Protein AF-A0A845R593-F1 (afdb_monomer_lite)

Secondary structure (DSSP, 8-state):
----HHHHHHHHHHHHHHIIIIIHHHHHHHHHHHHHHHHHHHHHHHHHHHHHHSTTS-HHHHHHHHHHHHHHTT--TTSHHHHHHHHHHHHHHHHHHHHT-

Radius of gyration: 23.64 Å; chains: 1; bounding box: 43×28×76 Å

Sequence (101 aa):
MTDLTPVINAFIALVAALITAFVIPWIKRNTSAKDREELLKWVEIAVMAAQQLHYQLDGEERKKYVLDFLAQKGYDVESEEIENAIEAAVLKLHQEMEEKK

pLDDT: mean 94.66, std 5.44, range [64.94, 98.44]

Structure (mmCIF, N/CA/C/O backbone):
data_AF-A0A845R593-F1
#
_entry.id   AF-A0A845R593-F1
#
loop_
_atom_site.group_PDB
_atom_site.id
_atom_site.type_symbol
_atom_site.label_atom_id
_atom_site.label_alt_id
_atom_site.label_comp_id
_atom_site.label_asym_id
_atom_site.label_entity_id
_atom_site.label_seq_id
_atom_site.pdbx_PDB_ins_code
_atom_site.Cartn_x
_atom_site.Cartn_y
_atom_site.Cartn_z
_atom_site.occupancy
_atom_site.B_iso_or_equiv
_atom_site.auth_seq_id
_atom_site.auth_comp_id
_atom_site.auth_asym_id
_atom_site.auth_atom_id
_atom_site.pdbx_PDB_model_num
ATOM 1 N N . MET A 1 1 ? 23.079 1.807 -56.103 1.00 64.94 1 MET A N 1
ATOM 2 C CA . MET A 1 1 ? 21.860 1.670 -55.281 1.00 64.94 1 MET A CA 1
ATOM 3 C C . MET A 1 1 ? 22.267 1.954 -53.851 1.00 64.94 1 MET A C 1
ATOM 5 O O . MET A 1 1 ? 23.232 1.351 -53.404 1.00 64.94 1 MET A O 1
ATOM 9 N N . THR A 1 2 ? 21.642 2.923 -53.188 1.00 79.62 2 THR A N 1
ATOM 10 C CA . THR A 1 2 ? 21.976 3.255 -51.796 1.00 79.62 2 THR A CA 1
ATOM 11 C C . THR A 1 2 ? 21.356 2.208 -50.883 1.00 79.62 2 THR A C 1
ATOM 13 O O . THR A 1 2 ? 20.146 1.999 -50.939 1.00 79.62 2 THR A O 1
ATOM 16 N N . ASP A 1 3 ? 22.173 1.539 -50.074 1.00 84.06 3 ASP A N 1
ATOM 17 C CA . ASP A 1 3 ? 21.679 0.596 -49.074 1.00 84.06 3 ASP A CA 1
ATOM 18 C C . ASP A 1 3 ? 21.121 1.372 -47.872 1.00 84.06 3 ASP A C 1
ATOM 20 O O . ASP A 1 3 ? 21.856 2.048 -47.151 1.00 84.06 3 ASP A O 1
ATOM 24 N N . LEU A 1 4 ? 19.800 1.317 -47.694 1.00 91.75 4 LEU A N 1
ATOM 25 C CA . LEU A 1 4 ? 19.081 2.025 -46.633 1.00 91.75 4 LEU A CA 1
ATOM 26 C C . LEU A 1 4 ? 18.957 1.192 -45.347 1.00 91.75 4 LEU A C 1
ATOM 28 O O . LEU A 1 4 ? 18.510 1.704 -44.319 1.00 91.75 4 LEU A O 1
ATOM 32 N N . THR A 1 5 ? 19.374 -0.077 -45.382 1.00 92.81 5 THR A N 1
ATOM 33 C CA . THR A 1 5 ? 19.288 -1.013 -44.252 1.00 92.81 5 THR A CA 1
ATOM 34 C C . THR A 1 5 ? 19.900 -0.445 -42.964 1.00 92.81 5 THR A C 1
ATOM 36 O O . THR A 1 5 ? 19.248 -0.530 -41.921 1.00 92.81 5 THR A O 1
ATOM 39 N N . PRO A 1 6 ? 21.078 0.221 -42.985 1.00 94.25 6 PRO A N 1
ATOM 40 C CA . PRO A 1 6 ? 21.658 0.802 -41.771 1.00 94.25 6 PRO A CA 1
ATOM 41 C C . PRO A 1 6 ? 20.794 1.907 -41.149 1.00 94.25 6 PRO A C 1
ATOM 43 O O . PRO A 1 6 ? 20.685 1.992 -39.928 1.00 94.25 6 PRO A O 1
ATOM 46 N N . VAL A 1 7 ? 20.146 2.734 -41.977 1.00 94.69 7 VAL A N 1
ATOM 47 C CA . VAL A 1 7 ? 19.292 3.842 -41.518 1.00 94.69 7 VAL A CA 1
ATOM 48 C C . VAL A 1 7 ? 18.007 3.304 -40.894 1.00 94.69 7 VAL A C 1
ATOM 50 O O . VAL A 1 7 ? 17.599 3.762 -39.829 1.00 94.69 7 VAL A O 1
ATOM 53 N N . ILE A 1 8 ? 17.399 2.294 -41.520 1.00 95.69 8 ILE A N 1
ATOM 54 C CA . ILE A 1 8 ? 16.202 1.630 -40.989 1.00 95.69 8 ILE A CA 1
ATOM 55 C C . ILE A 1 8 ? 16.519 0.960 -39.647 1.00 95.69 8 ILE A C 1
ATOM 57 O O . ILE A 1 8 ? 15.770 1.130 -38.686 1.00 95.69 8 ILE A O 1
ATOM 61 N N . ASN A 1 9 ? 17.659 0.273 -39.539 1.00 96.69 9 ASN A N 1
ATOM 62 C CA . ASN A 1 9 ? 18.083 -0.355 -38.287 1.00 96.69 9 ASN A CA 1
ATOM 63 C C . ASN A 1 9 ? 18.334 0.675 -37.181 1.00 96.69 9 ASN A C 1
ATOM 65 O O . ASN A 1 9 ? 17.895 0.472 -36.050 1.00 96.69 9 ASN A O 1
ATOM 69 N N . ALA A 1 10 ? 18.991 1.795 -37.500 1.00 96.44 10 ALA A N 1
ATOM 70 C CA . ALA A 1 10 ? 19.207 2.879 -36.545 1.00 96.44 10 ALA A CA 1
ATOM 71 C C . ALA A 1 10 ? 17.880 3.492 -36.067 1.00 96.44 10 ALA A C 1
ATOM 73 O O . ALA A 1 10 ? 17.719 3.759 -34.877 1.00 96.44 10 ALA A O 1
ATOM 74 N N . PHE A 1 11 ? 16.907 3.660 -36.967 1.00 97.38 11 PHE A N 1
ATOM 75 C CA . PHE A 1 11 ? 15.574 4.138 -36.610 1.00 97.38 11 PHE A CA 1
ATOM 76 C C . PHE A 1 11 ? 14.834 3.159 -35.687 1.00 97.38 11 PHE A C 1
ATOM 78 O O . PHE A 1 11 ? 14.308 3.572 -34.655 1.00 97.38 11 PHE A O 1
ATOM 85 N N . ILE A 1 12 ? 14.839 1.860 -36.003 1.00 97.81 12 ILE A N 1
ATOM 86 C CA . ILE A 1 12 ? 14.222 0.828 -35.153 1.00 97.81 12 ILE A CA 1
ATOM 87 C C . ILE A 1 12 ? 14.888 0.801 -33.772 1.00 97.81 12 ILE A C 1
ATOM 89 O O . ILE A 1 12 ? 14.192 0.784 -32.755 1.00 97.81 12 ILE A O 1
ATOM 93 N N . ALA A 1 13 ? 16.222 0.846 -33.723 1.00 97.94 13 ALA A N 1
ATOM 94 C CA . ALA A 1 13 ? 16.973 0.879 -32.472 1.00 97.94 13 ALA A CA 1
ATOM 95 C C . ALA A 1 13 ? 16.627 2.118 -31.634 1.00 97.94 13 ALA A C 1
ATOM 97 O O . ALA A 1 13 ? 16.433 2.006 -30.424 1.00 97.94 13 ALA A O 1
ATOM 98 N N . LEU A 1 14 ? 16.477 3.283 -32.273 1.00 97.75 14 LEU A N 1
ATOM 99 C CA . LEU A 1 14 ? 16.057 4.510 -31.602 1.00 97.75 14 LEU A CA 1
ATOM 100 C C . LEU A 1 14 ? 14.646 4.373 -31.015 1.00 97.75 14 LEU A C 1
ATOM 102 O O . LEU A 1 14 ? 14.443 4.699 -29.849 1.00 97.75 14 LEU A O 1
ATOM 106 N N . VAL A 1 15 ? 13.681 3.846 -31.774 1.00 97.94 15 VAL A N 1
ATOM 107 C CA . VAL A 1 15 ? 12.312 3.628 -31.274 1.00 97.94 15 VAL A CA 1
ATOM 108 C C . VAL A 1 15 ? 12.304 2.652 -30.093 1.00 97.94 15 VAL A C 1
ATOM 110 O O . VAL A 1 15 ? 11.680 2.938 -29.070 1.00 97.94 15 VAL A O 1
ATOM 113 N N . ALA A 1 16 ? 13.033 1.537 -30.184 1.00 97.94 16 ALA A N 1
ATOM 114 C CA . ALA A 1 16 ? 13.151 0.574 -29.089 1.00 97.94 16 ALA A CA 1
ATOM 115 C C . ALA A 1 16 ? 13.782 1.201 -27.832 1.00 97.94 16 ALA A C 1
ATOM 117 O O . ALA A 1 16 ? 13.304 0.971 -26.716 1.00 97.94 16 ALA A O 1
ATOM 118 N N . ALA A 1 17 ? 14.806 2.042 -28.008 1.00 98.00 17 ALA A N 1
ATOM 119 C CA . ALA A 1 17 ? 15.433 2.778 -26.916 1.00 98.00 17 ALA A CA 1
ATOM 120 C C . ALA A 1 17 ? 14.453 3.766 -26.262 1.00 98.00 17 ALA A C 1
ATOM 122 O O . ALA A 1 17 ? 14.371 3.812 -25.037 1.00 98.00 17 ALA A O 1
ATOM 123 N N . LEU A 1 18 ? 13.653 4.495 -27.050 1.00 97.94 18 LEU A N 1
ATOM 124 C CA . LEU A 1 18 ? 12.638 5.419 -26.528 1.00 97.94 18 LEU A CA 1
ATOM 125 C C . LEU A 1 18 ? 11.526 4.685 -25.758 1.00 97.94 18 LEU A C 1
ATOM 127 O O . LEU A 1 18 ? 11.159 5.105 -24.661 1.00 97.94 18 L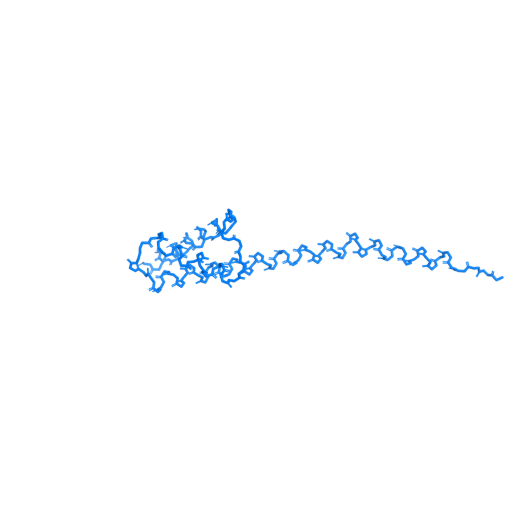EU A O 1
ATOM 131 N N . ILE A 1 19 ? 11.011 3.566 -26.278 1.00 98.00 19 ILE A N 1
ATOM 132 C CA . ILE A 1 19 ? 10.004 2.752 -25.571 1.00 98.00 19 ILE A CA 1
ATOM 133 C C . ILE A 1 19 ? 10.564 2.257 -24.232 1.00 98.00 19 ILE A C 1
ATOM 135 O O . ILE A 1 19 ? 9.903 2.370 -23.198 1.00 98.00 19 ILE A O 1
ATOM 139 N N . THR A 1 20 ? 11.799 1.758 -24.240 1.00 97.81 20 THR A N 1
ATOM 140 C CA . THR A 1 20 ? 12.455 1.228 -23.039 1.00 97.81 20 THR A CA 1
ATOM 141 C C . THR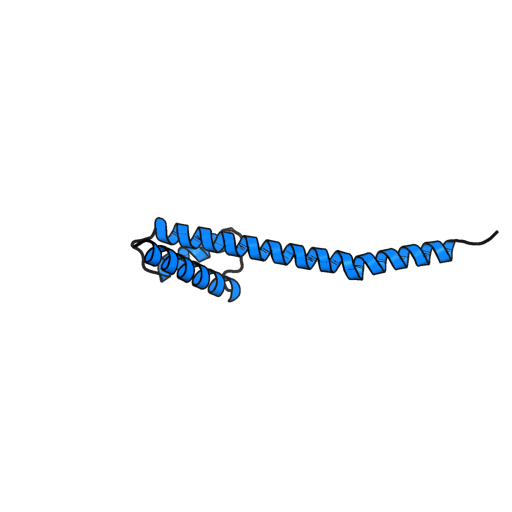 A 1 20 ? 12.733 2.320 -22.008 1.00 97.81 20 THR A C 1
ATOM 143 O O . THR A 1 20 ? 12.486 2.112 -20.822 1.00 97.81 20 THR A O 1
ATOM 146 N N . ALA A 1 21 ? 13.206 3.490 -22.443 1.00 97.06 21 ALA A N 1
ATOM 147 C CA . ALA A 1 21 ? 13.571 4.588 -21.552 1.00 97.06 21 ALA A CA 1
ATOM 148 C C . ALA A 1 21 ? 12.360 5.348 -20.989 1.00 97.06 21 ALA A C 1
ATOM 150 O O . ALA A 1 21 ? 12.428 5.844 -19.867 1.00 97.06 21 ALA A O 1
ATOM 151 N N . PHE A 1 22 ? 11.256 5.444 -21.741 1.00 97.06 22 PHE A N 1
ATOM 152 C CA . PHE A 1 22 ? 10.128 6.307 -21.372 1.00 97.06 22 PHE A CA 1
ATOM 153 C C . PHE A 1 22 ? 8.823 5.545 -21.134 1.00 97.06 22 PHE A C 1
ATOM 155 O O . PHE A 1 22 ? 8.188 5.728 -20.095 1.00 97.06 22 PHE A O 1
ATOM 162 N N . VAL A 1 23 ? 8.416 4.673 -22.061 1.00 96.38 23 VAL A N 1
ATOM 163 C CA . VAL A 1 23 ? 7.090 4.031 -22.016 1.00 96.38 23 VAL A CA 1
ATOM 164 C C . VAL A 1 23 ? 7.025 2.968 -20.921 1.00 96.38 23 VAL A C 1
ATOM 166 O O . VAL A 1 23 ? 6.092 2.982 -20.119 1.00 96.38 23 VAL A O 1
ATOM 169 N N . ILE A 1 24 ? 8.021 2.080 -20.832 1.00 95.94 24 ILE A N 1
ATOM 170 C CA . ILE A 1 24 ? 8.032 1.012 -19.817 1.00 95.94 24 ILE A CA 1
ATOM 171 C C . ILE A 1 24 ? 8.025 1.587 -18.385 1.00 95.94 24 ILE A C 1
ATOM 173 O O . ILE A 1 24 ? 7.168 1.173 -17.598 1.00 95.94 24 ILE A O 1
ATOM 177 N N . PRO A 1 25 ? 8.898 2.550 -18.013 1.00 95.38 25 PRO A N 1
ATOM 178 C CA . PRO A 1 25 ? 8.856 3.154 -16.681 1.00 95.38 25 PRO A CA 1
ATOM 179 C C . PRO A 1 25 ? 7.542 3.884 -16.398 1.00 95.38 25 PRO A C 1
ATOM 181 O O . PRO A 1 25 ? 7.026 3.798 -15.283 1.00 95.38 25 PRO A O 1
ATOM 184 N N . TRP A 1 26 ? 6.973 4.568 -17.399 1.00 94.81 26 TRP A N 1
ATOM 185 C CA . TRP A 1 26 ? 5.693 5.260 -17.250 1.00 94.81 26 TRP A CA 1
ATOM 186 C C . TRP A 1 26 ? 4.547 4.290 -16.939 1.00 94.81 26 TRP A C 1
ATOM 188 O O . TRP A 1 26 ? 3.801 4.537 -15.990 1.00 94.81 26 TRP A O 1
ATOM 198 N N . ILE A 1 27 ? 4.450 3.167 -17.664 1.00 93.44 27 ILE A N 1
ATOM 199 C CA . ILE A 1 27 ? 3.440 2.129 -17.400 1.00 93.44 27 ILE A CA 1
ATOM 200 C C . ILE A 1 27 ? 3.625 1.559 -15.995 1.00 93.44 27 ILE A C 1
ATOM 202 O O . ILE A 1 27 ? 2.660 1.532 -15.239 1.00 93.44 27 ILE A O 1
ATOM 206 N N . LYS A 1 28 ? 4.851 1.172 -15.611 1.00 91.44 28 LYS A N 1
ATOM 207 C CA . LYS A 1 28 ? 5.121 0.620 -14.272 1.00 91.44 28 LYS A CA 1
ATOM 208 C C . LYS A 1 28 ? 4.694 1.579 -13.165 1.00 91.44 28 LYS A C 1
ATOM 210 O O . LYS A 1 28 ? 3.951 1.181 -12.278 1.00 91.44 28 LYS A O 1
ATOM 215 N N . ARG A 1 29 ? 5.098 2.853 -13.248 1.00 89.69 29 ARG A N 1
ATOM 216 C CA . ARG A 1 29 ? 4.715 3.875 -12.262 1.00 89.69 29 ARG A CA 1
ATOM 217 C C . ARG A 1 29 ? 3.199 4.055 -12.191 1.00 89.69 29 ARG A C 1
ATOM 219 O O . ARG A 1 29 ? 2.655 4.201 -11.103 1.00 89.69 29 ARG A O 1
ATOM 226 N N . ASN A 1 30 ? 2.528 4.066 -13.341 1.00 89.00 30 ASN A N 1
ATOM 227 C CA . ASN A 1 30 ? 1.080 4.221 -13.407 1.00 89.00 30 ASN A CA 1
ATOM 228 C C . ASN A 1 30 ? 0.338 3.004 -12.836 1.00 89.00 30 ASN A C 1
ATOM 230 O O . ASN A 1 30 ? -0.658 3.184 -12.147 1.00 89.00 30 ASN A O 1
ATOM 234 N N . THR A 1 31 ? 0.822 1.787 -13.091 1.00 85.56 31 THR A N 1
ATOM 235 C CA . THR A 1 31 ? 0.272 0.564 -12.497 1.00 85.56 31 THR A CA 1
ATOM 236 C C . THR A 1 31 ? 0.460 0.578 -10.982 1.00 85.56 31 THR A C 1
ATOM 238 O O . THR A 1 31 ? -0.534 0.551 -10.273 1.00 85.56 31 THR A O 1
ATOM 241 N N . SER A 1 32 ? 1.677 0.812 -10.476 1.00 89.88 32 SER A N 1
ATOM 242 C CA . SER A 1 32 ? 1.925 0.875 -9.026 1.00 89.88 32 SER A CA 1
ATOM 243 C C . SER A 1 32 ? 1.102 1.953 -8.310 1.00 89.88 32 SER A C 1
ATOM 245 O O . SER A 1 32 ? 0.669 1.752 -7.178 1.00 89.88 32 SER A O 1
ATOM 247 N N . ALA A 1 33 ? 0.860 3.103 -8.951 1.00 90.38 33 ALA A N 1
ATOM 248 C CA . ALA A 1 33 ? 0.002 4.143 -8.386 1.00 90.38 33 ALA A CA 1
ATOM 249 C C . ALA A 1 33 ? -1.461 3.686 -8.259 1.00 90.38 33 ALA A C 1
ATOM 251 O O . ALA A 1 33 ? -2.093 3.944 -7.236 1.00 90.38 33 ALA A O 1
ATOM 252 N N . LYS A 1 34 ? -1.983 2.988 -9.275 1.00 92.62 34 LYS A N 1
ATOM 253 C CA . LYS A 1 34 ? -3.339 2.426 -9.252 1.00 92.62 34 LYS A CA 1
ATOM 254 C C . LYS A 1 34 ? -3.470 1.296 -8.238 1.00 92.62 34 LYS A C 1
ATOM 256 O O . LYS A 1 34 ? -4.449 1.285 -7.503 1.00 92.62 34 LYS A O 1
ATOM 261 N N . ASP A 1 35 ? -2.475 0.418 -8.153 1.00 91.44 35 ASP A N 1
ATOM 262 C CA . ASP A 1 35 ? -2.459 -0.688 -7.189 1.00 91.44 35 ASP A CA 1
ATOM 263 C C . ASP A 1 35 ? -2.509 -0.150 -5.751 1.00 91.44 35 ASP A C 1
ATOM 265 O O . ASP A 1 35 ? -3.269 -0.644 -4.919 1.00 91.44 35 ASP A O 1
ATOM 269 N N . ARG A 1 36 ? -1.762 0.929 -5.470 1.00 92.88 36 ARG A N 1
ATOM 270 C CA . ARG A 1 36 ? -1.798 1.615 -4.172 1.00 92.88 36 ARG A CA 1
ATOM 271 C C . ARG A 1 36 ? -3.148 2.275 -3.895 1.00 92.88 36 ARG A C 1
ATOM 273 O O . ARG A 1 36 ? -3.637 2.201 -2.773 1.00 92.88 36 ARG A O 1
ATOM 280 N N . GLU A 1 37 ? -3.746 2.938 -4.882 1.00 95.62 37 GLU A N 1
ATOM 281 C CA . GLU A 1 37 ? -5.077 3.539 -4.727 1.00 95.62 37 GLU A CA 1
ATOM 282 C C . GLU A 1 37 ? -6.141 2.471 -4.440 1.00 95.62 37 GLU A C 1
ATOM 284 O O . GLU A 1 37 ? -6.986 2.651 -3.564 1.00 95.62 37 GLU A O 1
ATOM 289 N N . GLU A 1 38 ? -6.090 1.349 -5.157 1.00 96.25 38 GLU A N 1
ATOM 290 C CA . GLU A 1 38 ? -6.984 0.217 -4.944 1.00 96.25 38 GLU A CA 1
ATOM 291 C C . GLU A 1 38 ? -6.786 -0.406 -3.558 1.00 96.25 38 GLU A C 1
ATOM 293 O O . GLU A 1 38 ? -7.771 -0.637 -2.855 1.00 96.25 38 GLU A O 1
ATOM 298 N N . LEU A 1 39 ? -5.535 -0.596 -3.129 1.00 96.12 39 LEU A N 1
ATOM 299 C CA . LEU A 1 39 ? -5.226 -1.080 -1.788 1.00 96.12 39 LEU A CA 1
ATOM 300 C C . LEU A 1 39 ? -5.862 -0.193 -0.713 1.00 96.12 39 LEU A C 1
ATOM 302 O O . LEU A 1 39 ? -6.596 -0.688 0.139 1.00 96.12 39 LEU A O 1
ATOM 306 N N . LEU A 1 40 ? -5.619 1.120 -0.767 1.00 97.69 40 LEU A N 1
ATOM 307 C CA . LEU A 1 40 ? -6.150 2.056 0.227 1.00 97.69 40 LEU A CA 1
ATOM 308 C C . LEU A 1 40 ? -7.685 2.036 0.264 1.00 97.69 40 LEU A C 1
ATOM 310 O O . LEU A 1 40 ? -8.268 2.070 1.347 1.00 97.69 40 LEU A O 1
ATOM 314 N N . LYS A 1 41 ? -8.346 1.905 -0.895 1.00 98.06 41 LYS A N 1
ATOM 315 C CA . LYS A 1 41 ? -9.808 1.751 -0.964 1.00 98.06 41 LYS A CA 1
ATOM 316 C C . LYS A 1 41 ? -10.282 0.468 -0.293 1.00 98.06 41 LYS A C 1
ATOM 318 O O . LYS A 1 41 ? -11.250 0.506 0.462 1.00 98.06 41 LYS A O 1
ATOM 323 N N . TRP A 1 42 ? -9.634 -0.665 -0.558 1.00 98.38 42 TRP A N 1
ATOM 324 C CA . TRP A 1 42 ? -10.015 -1.930 0.070 1.00 98.38 42 TRP A CA 1
ATOM 325 C C . TRP A 1 42 ? -9.785 -1.918 1.577 1.00 98.38 42 TRP A C 1
ATOM 327 O O . TRP A 1 42 ? -10.637 -2.420 2.304 1.00 98.38 42 TRP A O 1
ATOM 337 N N . VAL A 1 43 ? -8.694 -1.307 2.041 1.00 98.44 43 VAL A N 1
ATOM 338 C CA . VAL A 1 43 ? -8.422 -1.108 3.469 1.00 98.44 43 VAL A CA 1
ATOM 339 C C . VAL A 1 43 ? -9.524 -0.270 4.115 1.00 98.44 43 VAL A C 1
ATOM 341 O O . VAL A 1 43 ? -10.088 -0.684 5.123 1.00 98.44 43 VAL A O 1
ATOM 344 N N . GLU A 1 44 ? -9.892 0.864 3.517 1.00 98.31 44 GLU A N 1
ATOM 345 C CA . GLU A 1 44 ? -10.957 1.727 4.034 1.00 98.31 44 GLU A CA 1
ATOM 346 C C . GLU A 1 44 ? -12.301 0.984 4.104 1.00 98.31 44 GLU A C 1
ATOM 348 O O . GLU A 1 44 ? -12.959 0.979 5.145 1.00 98.31 44 GLU A O 1
ATOM 353 N N . ILE A 1 45 ? -12.676 0.281 3.029 1.00 98.06 45 ILE A N 1
ATOM 354 C CA . ILE A 1 45 ? -13.883 -0.558 2.987 1.00 98.06 45 ILE A CA 1
ATOM 355 C C . ILE A 1 45 ? -13.848 -1.614 4.094 1.00 98.06 45 ILE A C 1
ATOM 357 O O . ILE A 1 45 ? -14.844 -1.797 4.793 1.00 98.06 45 ILE A O 1
ATOM 361 N N . ALA A 1 46 ? -12.720 -2.304 4.261 1.00 98.00 46 ALA A N 1
ATOM 362 C CA . ALA A 1 46 ? -12.568 -3.363 5.247 1.00 98.00 46 ALA A CA 1
ATOM 363 C C . ALA A 1 46 ? -12.669 -2.825 6.677 1.00 98.00 46 ALA A C 1
ATOM 365 O O . ALA A 1 46 ? -13.392 -3.403 7.484 1.00 98.00 46 ALA A O 1
ATOM 366 N N . VAL A 1 47 ? -12.010 -1.704 6.982 1.00 98.31 47 VAL A N 1
ATOM 367 C CA . VAL A 1 47 ? -12.058 -1.053 8.299 1.00 98.31 47 VAL A CA 1
ATOM 368 C C . VAL A 1 47 ? -13.475 -0.587 8.630 1.00 98.31 47 VAL A C 1
ATOM 370 O O . VAL A 1 47 ? -13.977 -0.876 9.717 1.00 98.31 47 VAL A O 1
ATOM 373 N N . MET A 1 48 ? -14.166 0.064 7.689 1.00 97.75 48 MET 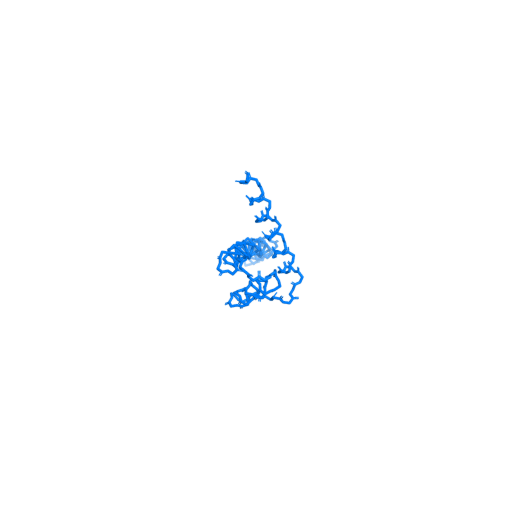A N 1
ATOM 374 C CA . MET A 1 48 ? -15.562 0.468 7.886 1.00 97.75 48 MET A CA 1
ATOM 375 C C . MET A 1 48 ? -16.486 -0.741 8.068 1.00 97.75 48 MET A C 1
ATOM 377 O O . MET A 1 48 ? -17.349 -0.734 8.946 1.00 97.75 48 MET A O 1
ATOM 381 N N . ALA A 1 49 ? -16.302 -1.795 7.269 1.00 97.50 49 ALA A N 1
ATOM 382 C CA . ALA A 1 49 ? -17.083 -3.021 7.385 1.00 97.50 49 ALA A CA 1
ATOM 383 C C . ALA A 1 49 ? -16.839 -3.718 8.729 1.00 97.50 49 ALA A C 1
ATOM 385 O O . ALA A 1 49 ? -17.799 -4.127 9.379 1.00 97.50 49 ALA A O 1
ATOM 386 N N . ALA A 1 50 ? -15.584 -3.798 9.179 1.00 97.44 50 ALA A N 1
ATOM 387 C CA . ALA A 1 50 ? -15.223 -4.346 10.480 1.00 97.44 50 ALA A CA 1
ATOM 388 C C . ALA A 1 50 ? -15.867 -3.539 11.611 1.00 97.44 50 ALA A C 1
ATOM 390 O O . ALA A 1 50 ? -16.486 -4.115 12.502 1.00 97.44 50 ALA A O 1
ATOM 391 N N . GLN A 1 51 ? -15.793 -2.205 11.557 1.00 96.06 51 GLN A N 1
ATOM 392 C CA . GLN A 1 51 ? -16.436 -1.350 12.553 1.00 96.06 51 GLN A CA 1
ATOM 393 C C . GLN A 1 51 ? -17.956 -1.544 12.578 1.00 96.06 51 GLN A C 1
ATOM 395 O O . GLN A 1 51 ? -18.533 -1.604 13.658 1.00 96.06 51 GLN A O 1
ATOM 400 N N . GLN A 1 52 ? -18.608 -1.662 11.419 1.00 96.25 52 GLN A N 1
ATOM 401 C CA . GLN A 1 52 ? -20.063 -1.802 11.336 1.00 96.25 52 GLN A CA 1
ATOM 402 C C . GLN A 1 52 ? -20.556 -3.187 11.778 1.00 96.25 52 GLN A C 1
ATOM 404 O O . GLN A 1 52 ? -21.518 -3.290 12.537 1.00 96.25 52 GLN A O 1
ATOM 409 N N . LEU A 1 53 ? -19.927 -4.260 11.292 1.00 96.38 53 LEU A N 1
ATOM 410 C CA . LEU A 1 53 ? -20.358 -5.639 11.549 1.00 96.38 53 LEU A CA 1
ATOM 411 C C . LEU A 1 53 ? -19.921 -6.141 12.928 1.00 96.38 53 LEU A C 1
ATOM 413 O O . LEU A 1 53 ? -20.598 -6.973 13.529 1.00 96.38 53 LEU A O 1
ATOM 417 N N . HIS A 1 54 ? -18.805 -5.619 13.436 1.00 93.81 54 HIS A N 1
ATOM 418 C CA . HIS A 1 54 ? -18.146 -6.085 14.652 1.00 93.81 54 HIS A CA 1
ATOM 419 C C . HIS A 1 54 ? -17.919 -4.937 15.649 1.00 93.81 54 HIS A C 1
ATOM 421 O O . HIS A 1 54 ? -16.909 -4.883 16.351 1.00 93.81 54 HIS A O 1
ATOM 427 N N . TYR A 1 55 ? -18.875 -4.006 15.743 1.00 92.19 55 TYR A N 1
ATOM 428 C CA . TYR A 1 55 ? -18.780 -2.834 16.627 1.00 92.19 55 TYR A CA 1
ATOM 429 C C . TYR A 1 55 ? -18.602 -3.192 18.115 1.00 92.19 55 TYR A C 1
ATOM 431 O O . TYR A 1 55 ? -18.058 -2.397 18.877 1.00 92.19 55 TYR A O 1
ATOM 439 N N . GLN A 1 56 ? -19.071 -4.375 18.527 1.00 93.12 56 GLN A N 1
ATOM 440 C CA . GLN A 1 56 ? -18.973 -4.879 19.902 1.00 93.12 56 GLN A CA 1
ATOM 441 C C . GLN A 1 56 ? -17.623 -5.525 20.221 1.00 93.12 56 GLN A C 1
ATOM 443 O O . GLN A 1 56 ? -17.301 -5.667 21.398 1.00 93.12 56 GLN A O 1
ATOM 448 N N . LEU A 1 57 ? -16.871 -5.943 19.197 1.00 93.44 57 LEU A N 1
ATOM 449 C CA . LEU A 1 57 ? -15.556 -6.550 19.377 1.00 93.44 57 LEU A CA 1
ATOM 450 C C . LEU A 1 57 ? -14.525 -5.477 19.733 1.00 93.44 57 LEU A C 1
ATOM 452 O O . LEU A 1 57 ? -14.745 -4.277 19.515 1.00 93.44 57 LEU A O 1
ATOM 456 N N . ASP A 1 58 ? -13.392 -5.897 20.280 1.00 93.88 58 ASP A N 1
ATOM 457 C CA . ASP A 1 58 ? -12.277 -4.984 20.488 1.00 93.88 58 ASP A CA 1
ATOM 458 C C . ASP A 1 58 ? -11.583 -4.622 19.159 1.00 93.88 58 ASP A C 1
ATOM 460 O O . ASP A 1 58 ? -11.935 -5.087 18.069 1.00 93.88 58 ASP A O 1
ATOM 464 N N . GLY A 1 59 ? -10.630 -3.691 19.234 1.00 91.50 59 GLY A N 1
ATOM 465 C CA . GLY A 1 59 ? -9.901 -3.235 18.052 1.00 91.50 59 GLY A CA 1
ATOM 466 C C . GLY A 1 59 ? -9.041 -4.327 17.414 1.00 91.50 59 GLY A C 1
ATOM 467 O O . GLY A 1 59 ? -8.898 -4.338 16.194 1.00 91.50 59 GLY A O 1
ATOM 468 N N . GLU A 1 60 ? -8.507 -5.253 18.211 1.00 94.69 60 GLU A N 1
ATOM 469 C CA . GLU A 1 60 ? -7.592 -6.296 17.747 1.00 94.69 60 GLU A CA 1
ATOM 470 C C . GLU A 1 60 ? -8.343 -7.370 16.949 1.00 94.69 60 GLU A C 1
ATOM 472 O O . GLU A 1 60 ? -7.945 -7.725 15.837 1.00 94.69 60 GLU A O 1
ATOM 477 N N . GLU A 1 61 ? -9.500 -7.811 17.443 1.00 95.44 61 GLU A N 1
ATOM 478 C CA . GLU A 1 61 ? -10.372 -8.751 16.740 1.00 95.44 61 GLU A CA 1
ATOM 479 C C . GLU A 1 61 ? -10.938 -8.148 15.447 1.00 95.44 61 GLU A C 1
ATOM 481 O O . GLU A 1 61 ? -10.968 -8.815 14.407 1.00 95.44 61 GLU A O 1
ATOM 486 N N . ARG A 1 62 ? -11.323 -6.862 15.460 1.00 96.50 62 ARG A N 1
ATOM 487 C CA . ARG A 1 62 ? -11.722 -6.154 14.230 1.00 96.50 62 ARG A CA 1
ATOM 488 C C . ARG A 1 62 ? -10.584 -6.084 13.222 1.00 96.50 62 ARG A C 1
ATOM 490 O O . AR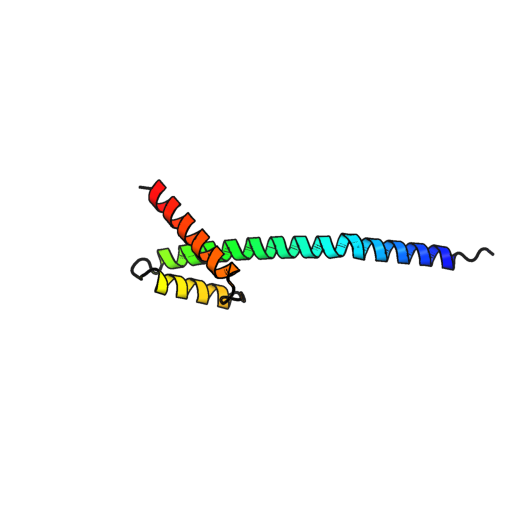G A 1 62 ? -10.808 -6.291 12.031 1.00 96.50 62 ARG A O 1
ATOM 497 N N . LYS A 1 63 ? -9.368 -5.805 13.682 1.00 96.94 63 LYS A N 1
ATOM 498 C CA . LYS A 1 63 ? -8.191 -5.741 12.818 1.00 96.94 63 LYS A CA 1
ATOM 499 C C . LYS A 1 63 ? -7.885 -7.089 12.178 1.00 96.94 63 LYS A C 1
ATOM 501 O O . LYS A 1 63 ? -7.582 -7.132 10.990 1.00 96.94 63 LYS A O 1
ATOM 506 N N . LYS A 1 64 ? -8.060 -8.193 12.906 1.00 97.06 64 LYS A N 1
ATOM 507 C CA . LYS A 1 64 ? -7.942 -9.538 12.334 1.00 97.06 64 LYS A CA 1
ATOM 508 C C . LYS A 1 64 ? -8.911 -9.761 11.170 1.00 97.06 64 LYS A C 1
ATOM 510 O O . LYS A 1 64 ? -8.489 -10.240 10.125 1.00 97.06 64 LYS A O 1
ATOM 515 N N . TYR A 1 65 ? -10.168 -9.334 11.304 1.00 96.88 65 TYR A N 1
ATOM 516 C CA . TYR A 1 65 ? -11.132 -9.389 10.197 1.00 96.88 65 TYR A CA 1
ATOM 517 C C . TYR A 1 65 ? -10.664 -8.578 8.975 1.00 96.88 65 TYR A C 1
ATOM 519 O O . TYR A 1 65 ? -10.801 -9.026 7.836 1.00 96.88 65 TYR A O 1
ATOM 527 N N . VAL A 1 66 ? -10.089 -7.391 9.199 1.00 98.12 66 VAL A N 1
ATOM 528 C CA . VAL A 1 66 ? -9.533 -6.553 8.124 1.00 98.12 66 VAL A CA 1
ATOM 529 C C . VAL A 1 66 ? -8.371 -7.256 7.422 1.00 98.12 66 VAL A C 1
ATOM 531 O O . VAL A 1 66 ? -8.350 -7.310 6.193 1.00 98.12 66 VAL A O 1
ATOM 534 N N . LEU A 1 67 ? -7.438 -7.834 8.181 1.00 98.12 67 LEU A N 1
ATOM 535 C CA . LEU A 1 67 ? -6.306 -8.585 7.636 1.00 98.12 67 LEU A CA 1
ATOM 536 C C . LEU A 1 67 ? -6.785 -9.807 6.841 1.00 98.12 67 LEU A C 1
ATOM 538 O O . LEU A 1 67 ? -6.366 -9.988 5.702 1.00 98.12 67 LEU A O 1
ATOM 542 N N . ASP A 1 68 ? -7.733 -10.585 7.367 1.00 97.69 68 ASP A N 1
ATOM 543 C CA . ASP A 1 68 ? -8.300 -11.741 6.663 1.00 97.69 68 ASP A CA 1
ATOM 544 C C . ASP A 1 68 ? -8.967 -11.331 5.337 1.00 97.69 68 ASP A C 1
ATOM 546 O O . ASP A 1 68 ? -8.807 -12.004 4.314 1.00 97.69 68 ASP A O 1
ATOM 550 N N . PHE A 1 69 ? -9.683 -10.201 5.319 1.00 97.88 69 PHE A N 1
ATOM 551 C CA . PHE A 1 69 ? -10.275 -9.655 4.097 1.00 97.88 69 PHE A CA 1
ATOM 552 C C . PHE A 1 69 ? -9.209 -9.247 3.069 1.00 97.88 69 PHE A C 1
ATOM 554 O O . PHE A 1 69 ? -9.339 -9.558 1.883 1.00 97.88 69 PHE A O 1
ATOM 561 N N . LEU A 1 70 ? -8.146 -8.565 3.500 1.00 97.88 70 LEU A N 1
ATOM 562 C CA . LEU A 1 70 ? -7.062 -8.131 2.614 1.00 97.88 70 LEU A CA 1
ATOM 563 C C . LEU A 1 70 ? -6.241 -9.319 2.091 1.00 97.88 70 LEU A C 1
ATOM 565 O O . LEU A 1 70 ? -5.888 -9.344 0.911 1.00 97.88 70 LEU A O 1
ATOM 569 N N . ALA A 1 71 ? -6.029 -10.350 2.910 1.00 97.75 71 ALA A N 1
ATOM 570 C CA . ALA A 1 71 ? -5.408 -11.600 2.484 1.00 97.75 71 ALA A CA 1
ATOM 571 C C . ALA A 1 71 ? -6.240 -12.301 1.395 1.00 97.75 71 ALA A C 1
ATOM 573 O O . ALA A 1 71 ? -5.692 -12.754 0.391 1.00 97.75 71 ALA A O 1
ATOM 574 N N . GLN A 1 72 ? -7.576 -12.320 1.517 1.00 97.38 72 GLN A N 1
ATOM 575 C CA . GLN A 1 72 ? -8.468 -12.857 0.473 1.00 97.38 72 GLN A CA 1
ATOM 576 C C . GLN A 1 72 ? -8.401 -12.071 -0.846 1.00 97.38 72 GLN A C 1
ATOM 578 O O . GLN A 1 72 ? -8.693 -12.624 -1.908 1.00 97.38 72 GLN A O 1
ATOM 583 N N . LYS A 1 73 ? -8.010 -10.793 -0.801 1.00 95.12 73 LYS A N 1
ATOM 584 C CA . LYS A 1 73 ? -7.747 -9.963 -1.989 1.00 95.12 73 LYS A CA 1
ATOM 585 C C . LYS A 1 73 ? -6.357 -10.195 -2.592 1.00 95.12 73 LYS A C 1
ATOM 587 O O . LYS A 1 73 ? -6.094 -9.695 -3.681 1.00 95.12 73 LYS A O 1
ATOM 592 N N . GLY A 1 74 ? -5.508 -10.979 -1.928 1.00 95.25 74 GLY A N 1
ATOM 593 C CA . GLY A 1 74 ? -4.157 -11.313 -2.374 1.00 95.25 74 GLY A CA 1
ATOM 594 C C . GLY A 1 74 ? -3.082 -10.327 -1.919 1.00 95.25 74 GLY A C 1
ATOM 595 O O . GLY A 1 74 ? -1.996 -10.330 -2.494 1.00 95.25 74 GLY A O 1
ATOM 596 N N . TYR A 1 75 ? -3.365 -9.482 -0.923 1.00 96.25 75 TYR A N 1
ATOM 597 C CA . TYR A 1 75 ? -2.364 -8.586 -0.346 1.00 96.25 75 TYR A CA 1
ATOM 598 C C . TYR A 1 75 ? -1.456 -9.309 0.653 1.00 96.25 75 TYR A C 1
ATOM 600 O O . TYR A 1 75 ? -1.880 -10.240 1.338 1.00 96.25 75 TYR A O 1
ATOM 608 N N . ASP A 1 76 ? -0.214 -8.836 0.757 1.00 94.31 76 ASP A N 1
ATOM 609 C CA . ASP A 1 76 ? 0.744 -9.286 1.766 1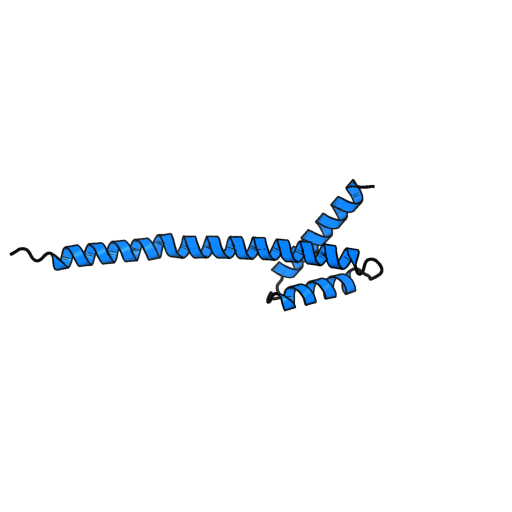.00 94.31 76 ASP A CA 1
ATOM 610 C C . ASP A 1 76 ? 0.480 -8.586 3.104 1.00 94.31 76 ASP A C 1
ATOM 612 O O . ASP A 1 76 ? 0.917 -7.458 3.350 1.00 94.31 76 ASP A O 1
ATOM 616 N N . VAL A 1 77 ? -0.278 -9.265 3.956 1.00 94.12 77 VAL A N 1
ATOM 617 C CA . VAL A 1 77 ? -0.747 -8.744 5.244 1.00 94.12 77 VAL A CA 1
ATOM 618 C C . VAL A 1 77 ? 0.327 -8.701 6.328 1.00 94.12 77 VAL A C 1
ATOM 620 O O . VAL A 1 77 ? 0.085 -8.115 7.378 1.00 94.12 77 VAL A O 1
ATOM 623 N N . GLU A 1 78 ? 1.505 -9.281 6.088 1.00 94.19 78 GLU A N 1
ATOM 624 C CA . GLU A 1 78 ? 2.651 -9.164 7.000 1.00 94.19 78 GLU A CA 1
ATOM 625 C C . GLU A 1 78 ? 3.464 -7.885 6.741 1.00 94.19 78 GLU A C 1
ATOM 627 O O . GLU A 1 78 ? 4.381 -7.556 7.497 1.00 94.19 78 GLU A O 1
ATOM 632 N N . SER A 1 79 ? 3.134 -7.140 5.681 1.00 93.88 79 SER A N 1
ATOM 633 C CA . SER A 1 79 ? 3.849 -5.921 5.322 1.00 93.88 79 SER A CA 1
ATOM 634 C C . SER A 1 79 ? 3.488 -4.730 6.217 1.00 93.88 79 SER A C 1
ATOM 636 O O . SER A 1 79 ? 2.327 -4.471 6.545 1.00 93.88 79 SER A O 1
ATOM 638 N N . GLU A 1 80 ? 4.503 -3.923 6.532 1.00 95.75 80 GLU A N 1
ATOM 639 C CA . GLU A 1 80 ? 4.343 -2.662 7.269 1.00 95.75 80 GLU A CA 1
ATOM 640 C C . GLU A 1 80 ? 3.441 -1.660 6.517 1.00 95.75 80 GLU A C 1
ATOM 642 O O . GLU A 1 80 ? 2.793 -0.805 7.117 1.00 95.75 80 GLU A O 1
ATOM 647 N N . GLU A 1 81 ? 3.362 -1.765 5.188 1.00 94.31 81 GLU A N 1
ATOM 648 C CA . GLU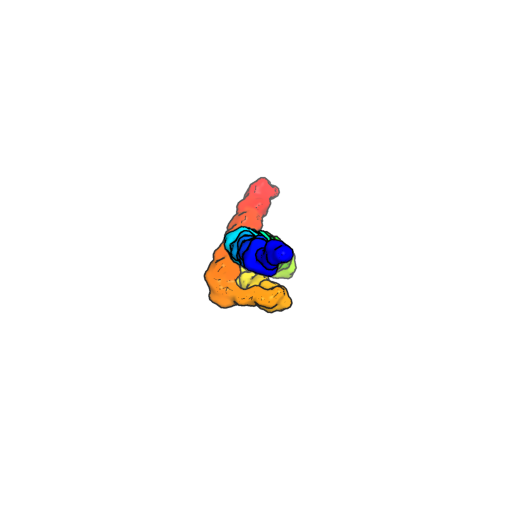 A 1 81 ? 2.501 -0.911 4.365 1.00 94.31 81 GLU A CA 1
ATOM 649 C C . GLU A 1 81 ? 1.010 -1.169 4.618 1.00 94.31 81 GLU A C 1
ATOM 651 O O . GLU A 1 81 ? 0.243 -0.210 4.733 1.00 94.31 81 GLU A O 1
ATOM 656 N N . ILE A 1 82 ? 0.602 -2.440 4.732 1.00 96.56 82 ILE A N 1
ATOM 657 C CA . ILE A 1 82 ? -0.781 -2.815 5.059 1.00 96.56 82 ILE A CA 1
ATOM 658 C C . ILE A 1 82 ? -1.133 -2.349 6.464 1.00 96.56 82 ILE A C 1
ATOM 660 O O . ILE A 1 82 ? -2.170 -1.718 6.655 1.00 96.56 82 ILE A O 1
ATOM 664 N N . GLU A 1 83 ? -0.247 -2.607 7.421 1.00 97.19 83 GLU A N 1
ATOM 665 C CA . GLU A 1 83 ? -0.413 -2.188 8.809 1.00 97.19 83 GLU A CA 1
ATOM 666 C C . GLU A 1 83 ? -0.651 -0.673 8.909 1.00 97.19 83 GLU A C 1
ATOM 668 O O . GLU A 1 83 ? -1.672 -0.222 9.431 1.00 97.19 83 GLU A O 1
ATOM 673 N N . ASN A 1 84 ? 0.233 0.126 8.306 1.00 97.81 84 ASN A N 1
ATOM 674 C CA . ASN A 1 84 ? 0.113 1.583 8.297 1.00 97.81 84 ASN A CA 1
ATOM 675 C C . ASN A 1 84 ? -1.151 2.070 7.574 1.00 97.81 84 ASN A C 1
ATOM 677 O O . ASN A 1 84 ? -1.769 3.050 7.998 1.00 97.81 84 ASN A O 1
ATOM 681 N N . ALA A 1 85 ? -1.550 1.409 6.484 1.00 98.12 85 ALA A N 1
ATOM 682 C CA . ALA A 1 85 ? -2.781 1.745 5.778 1.00 98.12 85 ALA A CA 1
ATOM 683 C C . ALA A 1 85 ? -4.020 1.493 6.651 1.00 98.12 85 ALA A C 1
ATOM 685 O O . ALA A 1 85 ? -4.935 2.320 6.657 1.00 98.12 85 ALA A O 1
ATOM 686 N N . ILE A 1 86 ? -4.046 0.377 7.389 1.00 98.38 86 ILE A N 1
ATOM 687 C CA . ILE A 1 86 ? -5.140 0.032 8.304 1.00 98.38 86 ILE A CA 1
ATOM 688 C C . ILE A 1 86 ? -5.235 1.076 9.411 1.00 98.38 86 ILE A C 1
ATOM 690 O O . ILE A 1 86 ? -6.305 1.652 9.600 1.00 98.38 86 ILE A O 1
ATOM 694 N N . GLU A 1 87 ? -4.129 1.374 10.094 1.00 98.00 87 GLU A N 1
ATOM 695 C CA . GLU A 1 87 ? -4.120 2.353 11.187 1.00 98.00 87 GLU A CA 1
ATOM 696 C C . GLU A 1 87 ? -4.538 3.752 10.709 1.00 98.00 87 GLU A C 1
ATOM 698 O O . GLU A 1 87 ? -5.323 4.437 11.368 1.00 98.00 87 GLU A O 1
ATOM 703 N N . ALA A 1 88 ? -4.101 4.163 9.514 1.00 98.25 88 ALA A N 1
ATOM 704 C CA . ALA A 1 88 ? -4.529 5.424 8.916 1.00 98.25 88 ALA A CA 1
ATOM 705 C C . ALA A 1 88 ? -6.041 5.455 8.626 1.00 98.25 88 ALA A C 1
ATOM 707 O O . ALA A 1 88 ? -6.703 6.460 8.897 1.00 98.25 88 ALA A O 1
ATOM 708 N N . ALA A 1 89 ? -6.606 4.365 8.098 1.00 98.31 89 ALA A N 1
ATOM 709 C CA . ALA A 1 89 ? -8.041 4.261 7.844 1.00 98.31 89 ALA A CA 1
ATOM 710 C C . ALA A 1 89 ? -8.862 4.221 9.145 1.00 98.31 89 ALA A C 1
ATOM 712 O O . ALA A 1 89 ? -9.925 4.839 9.212 1.00 98.31 89 ALA A O 1
ATOM 713 N N . VAL A 1 90 ? -8.363 3.555 10.192 1.00 97.81 90 VAL A N 1
ATOM 714 C CA . VAL A 1 90 ? -8.981 3.544 11.528 1.00 97.81 90 VAL A CA 1
ATOM 715 C C . VAL A 1 90 ? -8.996 4.950 12.125 1.00 97.81 90 VAL A C 1
ATOM 717 O O . VAL A 1 90 ? -10.040 5.399 12.602 1.00 97.81 90 VAL A O 1
ATOM 720 N N . LEU A 1 91 ? -7.874 5.672 12.053 1.00 97.69 91 LEU A N 1
ATOM 721 C CA . LEU A 1 91 ? -7.784 7.054 12.525 1.00 97.69 91 LEU A CA 1
ATOM 722 C C . LEU A 1 91 ? -8.772 7.965 11.788 1.00 97.69 91 LEU A C 1
ATOM 724 O O . LEU A 1 91 ? -9.502 8.720 12.430 1.00 97.69 91 LEU A O 1
ATOM 728 N N . LYS A 1 92 ? -8.830 7.862 10.455 1.00 97.62 92 LYS A N 1
ATOM 729 C CA . LYS A 1 92 ? -9.778 8.618 9.627 1.00 97.62 92 LYS A CA 1
ATOM 730 C C . LYS A 1 92 ? -11.224 8.335 10.041 1.00 97.62 92 LYS A C 1
ATOM 732 O O . LYS A 1 92 ? -11.990 9.265 10.274 1.00 97.62 92 LYS A O 1
ATOM 737 N N . LEU A 1 93 ? -11.587 7.060 10.190 1.00 96.44 93 LEU A N 1
ATOM 738 C CA . LEU A 1 93 ? -12.924 6.658 10.627 1.00 96.44 93 LEU A CA 1
ATOM 739 C C . LEU A 1 93 ? -13.265 7.231 12.010 1.00 96.44 93 LEU A C 1
ATOM 741 O O . LEU A 1 93 ? -14.388 7.678 12.233 1.00 96.44 93 LEU A O 1
ATOM 745 N N . HIS A 1 94 ? -12.306 7.237 12.937 1.00 94.81 94 HIS A N 1
ATOM 746 C CA . HIS A 1 94 ? -12.504 7.814 14.263 1.00 94.81 94 HIS A CA 1
ATOM 747 C C . HIS A 1 94 ? -12.797 9.317 14.196 1.00 94.81 94 HIS A C 1
ATOM 749 O O . HIS A 1 94 ? -13.795 9.757 14.766 1.00 94.81 94 HIS A O 1
ATOM 755 N N . GLN A 1 95 ? -11.999 10.074 13.438 1.00 96.38 95 GLN A N 1
ATOM 756 C CA . GLN A 1 95 ? -12.204 11.512 13.223 1.00 96.38 95 GLN A CA 1
ATOM 757 C C . GLN A 1 95 ? -13.593 11.801 12.636 1.00 96.38 95 GLN A C 1
ATOM 759 O O . GLN A 1 95 ? -14.331 12.627 13.167 1.00 96.38 95 GLN A O 1
ATOM 764 N N . GLU A 1 96 ? -14.011 11.054 11.611 1.00 94.94 96 GLU A N 1
ATOM 765 C CA . GLU A 1 96 ? -15.337 11.219 11.003 1.00 94.94 96 GLU A CA 1
ATOM 766 C C . GLU A 1 96 ? -16.496 10.895 11.961 1.00 94.94 96 GLU A C 1
ATOM 768 O O . GLU A 1 96 ? -17.591 11.442 11.820 1.00 94.94 96 GLU A O 1
ATOM 773 N N . MET A 1 97 ? -16.300 9.980 12.916 1.00 91.94 97 MET A N 1
ATOM 774 C CA . MET A 1 97 ? -17.300 9.684 13.946 1.00 91.94 97 MET A CA 1
ATOM 775 C C . MET A 1 97 ? -17.364 10.766 15.026 1.00 91.94 97 MET A C 1
ATOM 777 O O . MET A 1 97 ? -18.439 10.993 15.578 1.00 91.94 97 MET A O 1
ATOM 781 N N . GLU A 1 98 ? -16.242 11.408 15.354 1.00 93.00 98 GLU A N 1
ATOM 782 C CA . GLU A 1 98 ? -16.197 12.520 16.308 1.00 93.00 98 GLU A CA 1
ATOM 783 C C . GLU A 1 98 ? -16.823 13.790 15.732 1.00 93.00 98 GLU A C 1
ATOM 785 O O . GLU A 1 98 ? -17.620 14.426 16.412 1.00 93.00 98 GLU A O 1
ATOM 790 N N . GLU A 1 99 ? -16.546 14.115 14.467 1.00 90.31 99 GLU A N 1
ATOM 791 C CA . GLU A 1 99 ? -17.124 15.280 13.779 1.00 90.31 99 GLU A CA 1
ATOM 792 C C . GLU A 1 99 ? -18.654 15.214 13.635 1.00 90.31 99 GLU A C 1
ATOM 794 O O . GLU A 1 99 ? -19.312 16.242 13.487 1.00 90.31 99 GLU A O 1
ATOM 799 N N . LYS A 1 100 ? -19.233 14.007 13.657 1.00 81.50 100 LYS A N 1
ATOM 800 C CA . LYS A 1 100 ? -20.682 13.775 13.522 1.00 81.50 100 LYS A CA 1
ATOM 801 C C . LYS A 1 100 ? -21.450 13.813 14.852 1.00 81.50 100 LYS A C 1
ATOM 803 O O . LYS A 1 100 ? -22.669 13.633 14.821 1.00 81.50 100 LYS A O 1
ATOM 808 N N . LYS A 1 101 ? -20.772 13.982 15.992 1.00 65.56 101 LYS A N 1
ATOM 809 C CA . LYS A 1 101 ? -21.394 14.092 17.325 1.00 65.56 101 LYS A CA 1
ATOM 810 C C . LYS A 1 101 ? -21.761 15.532 17.660 1.00 65.56 101 LYS A C 1
ATOM 812 O O . LYS A 1 101 ? -22.824 15.697 18.298 1.00 65.56 101 LYS A O 1
#

Foldseek 3Di:
DDDCVVVVVVVVVVVVVCCVVPVVVVVVVVVVVVVLVVLLVLLLVLLVCLCVVVVVDDPVVSVVSSLVSVVVVVDDSVDPSSVVSNVVSNVVVVVVVVVVD